Protein AF-A0A3R8GBA8-F1 (afdb_monomer)

Mean predicted aligned error: 17.25 Å

Solvent-accessible surface area (backbone atoms only — not comparable to full-atom values): 9017 Å² total; per-residue (Å²): 136,87,80,78,74,72,58,91,80,39,83,88,59,58,82,78,81,66,75,93,65,90,72,84,62,38,53,65,67,57,53,53,50,52,51,50,56,52,47,52,62,46,47,79,73,70,62,77,61,94,47,51,62,41,44,49,56,28,54,50,38,39,72,75,31,71,94,48,28,81,74,75,30,42,68,38,47,51,53,30,51,50,42,46,65,77,46,69,82,69,66,78,78,83,87,62,69,54,68,61,53,42,54,74,67,60,43,49,58,73,50,100,90,42,73,80,79,78,75,82,72,70,77,71,73,77,74,76,80,75,80,79,76,75,78,85,85,127

Foldseek 3Di:
DDPPPPPCPDPVPPPPPADPDDDAADALVVVVVVVVVVVVVVCVPDFDQPLVVLVVLLVVLCVVCVPCSVPRSVVSVVVSVVSCVVCVVDDRPPPDPVSVVCVVNVRHDADPVHDRDDPPPPPPPPPDPDPPDDDDDD

Radius of gyration: 29.91 Å; Cα contacts (8 Å, |Δi|>4): 60; chains: 1; bounding box: 77×52×90 Å

Sequence (138 aa):
MNGCSKRKSHRLLKPVFELQQSFPKIQHWQGAEILHRLKQKEKDAAVIHPCIDTWGDYAQCLRRYPATSAARCRVESDRHTRCLQQHGRWKPSDSLEALKLLEMFKVFNETARFKYPPPPVHSLVRGCAFPFSDPPKK

Structure (mmCIF, N/CA/C/O backbone):
data_AF-A0A3R8GBA8-F1
#
_entry.id   AF-A0A3R8GBA8-F1
#
loop_
_atom_site.group_PDB
_atom_site.id
_atom_site.type_symbol
_atom_site.label_atom_id
_atom_site.label_alt_id
_atom_site.label_comp_id
_atom_site.label_asym_id
_atom_site.label_entity_id
_atom_site.label_seq_id
_atom_site.pdbx_PDB_ins_code
_atom_site.Cartn_x
_atom_site.Cartn_y
_atom_site.Cartn_z
_atom_site.occupancy
_atom_site.B_iso_or_equiv
_atom_site.auth_seq_id
_atom_site.auth_comp_id
_atom_site.auth_asym_id
_atom_site.auth_atom_id
_atom_site.pdbx_PDB_model_num
ATOM 1 N N . MET A 1 1 ? -20.190 -39.761 3.715 1.00 39.62 1 MET A N 1
ATOM 2 C CA . MET A 1 1 ? -19.353 -38.541 3.658 1.00 39.62 1 MET A CA 1
ATOM 3 C C . MET A 1 1 ? -20.074 -37.433 4.422 1.00 39.62 1 MET A C 1
ATOM 5 O O . MET A 1 1 ? -20.952 -36.794 3.863 1.00 39.62 1 MET A O 1
ATOM 9 N N . ASN A 1 2 ? -19.774 -37.251 5.712 1.00 46.03 2 ASN A N 1
ATOM 10 C CA . ASN A 1 2 ? -20.468 -36.286 6.577 1.00 46.03 2 ASN A CA 1
ATOM 11 C C . ASN A 1 2 ? -19.684 -34.970 6.633 1.00 46.03 2 ASN A C 1
ATOM 13 O O . ASN A 1 2 ? -18.916 -34.720 7.559 1.00 46.03 2 ASN A O 1
ATOM 17 N N . GLY A 1 3 ? -19.861 -34.138 5.607 1.00 49.19 3 GLY A N 1
ATOM 18 C CA . GLY A 1 3 ? -19.334 -32.776 5.570 1.00 49.19 3 GLY A CA 1
ATOM 19 C C . GLY A 1 3 ? -20.174 -31.843 6.439 1.00 49.19 3 GLY A C 1
ATOM 20 O O . GLY A 1 3 ? -21.024 -31.117 5.932 1.00 49.19 3 GLY A O 1
ATOM 21 N N . CYS A 1 4 ? -19.948 -31.854 7.753 1.00 49.88 4 CYS A N 1
ATOM 22 C CA . CYS A 1 4 ? -20.519 -30.869 8.670 1.00 49.88 4 CYS A CA 1
ATOM 23 C C . CYS A 1 4 ? -19.854 -29.499 8.459 1.00 49.88 4 CYS A C 1
ATOM 25 O O . CYS A 1 4 ? -19.010 -29.075 9.249 1.00 49.88 4 CYS A O 1
ATOM 27 N N . SER A 1 5 ? -20.255 -28.781 7.408 1.00 56.00 5 SER A N 1
ATOM 28 C CA . SER A 1 5 ? -20.042 -27.336 7.328 1.00 56.00 5 SER A CA 1
ATOM 29 C C . SER A 1 5 ? -20.875 -26.688 8.435 1.00 56.00 5 SER A C 1
ATOM 31 O O . SER A 1 5 ? -22.095 -26.536 8.321 1.00 56.00 5 SER A O 1
ATOM 33 N N . LYS A 1 6 ? -20.248 -26.394 9.579 1.00 56.69 6 LYS A N 1
ATOM 34 C CA . LYS A 1 6 ? -20.917 -25.665 10.661 1.00 56.69 6 LYS A CA 1
ATOM 35 C C . LYS A 1 6 ? -21.354 -24.309 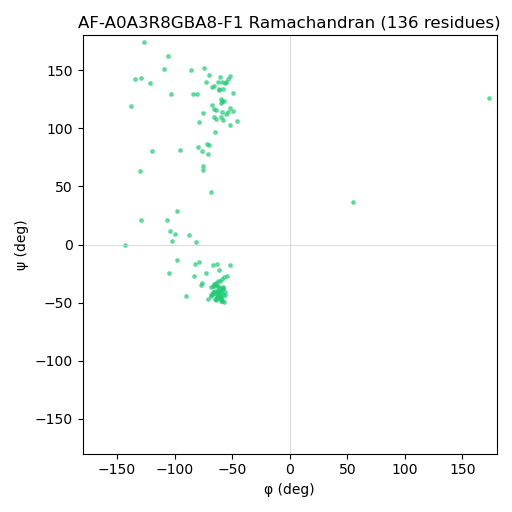10.101 1.00 56.69 6 LYS A C 1
ATOM 37 O O . LYS A 1 6 ? -20.527 -23.542 9.617 1.00 56.69 6 LYS A O 1
ATOM 42 N N . ARG A 1 7 ? -22.662 -24.017 10.156 1.00 57.28 7 ARG A N 1
ATOM 43 C CA . ARG A 1 7 ? -23.226 -22.723 9.731 1.00 57.28 7 ARG A CA 1
ATOM 44 C C . ARG A 1 7 ? -22.467 -21.581 10.420 1.00 57.28 7 ARG A C 1
ATOM 46 O O . ARG A 1 7 ? -22.118 -21.703 11.593 1.00 57.28 7 ARG A O 1
ATOM 53 N N . LYS A 1 8 ? -22.282 -20.455 9.720 1.00 51.19 8 LYS A N 1
ATOM 54 C CA . LYS A 1 8 ? -21.558 -19.249 10.186 1.00 51.19 8 LYS A CA 1
ATOM 55 C C . LYS A 1 8 ? -22.029 -18.716 11.559 1.00 51.19 8 LYS A C 1
ATOM 57 O O . LYS A 1 8 ? -21.313 -17.963 12.199 1.00 51.19 8 LYS A O 1
ATOM 62 N N . SER A 1 9 ? -23.215 -19.122 12.017 1.00 54.56 9 SER A N 1
ATOM 63 C CA . SER A 1 9 ? -23.849 -18.757 13.290 1.00 54.56 9 SER A CA 1
ATOM 64 C C . SER A 1 9 ? -23.717 -19.803 14.415 1.00 54.56 9 SER A C 1
ATOM 66 O O . SER A 1 9 ? -24.395 -19.687 15.436 1.00 54.56 9 SER A O 1
ATOM 68 N N . HIS A 1 10 ? -22.905 -20.855 14.255 1.00 55.66 10 HIS A N 1
ATOM 69 C CA . HIS A 1 10 ? -22.778 -21.909 15.266 1.00 55.66 10 HIS A CA 1
ATOM 70 C C . HIS A 1 10 ? -22.253 -21.341 16.599 1.00 55.66 10 HIS A C 1
ATOM 72 O O . HIS A 1 10 ? -21.269 -20.614 16.624 1.00 55.66 10 HIS A O 1
ATOM 78 N N . ARG A 1 11 ? -22.866 -21.714 17.731 1.00 53.41 11 ARG A N 1
ATOM 79 C CA . ARG A 1 11 ? -22.575 -21.163 19.076 1.00 53.41 11 ARG A CA 1
ATOM 80 C C . ARG A 1 11 ? -21.112 -21.345 19.527 1.00 53.41 11 ARG A C 1
ATOM 82 O O . ARG A 1 11 ? -20.594 -20.508 20.253 1.00 53.41 11 ARG A O 1
ATOM 89 N N . LEU A 1 12 ? -20.457 -22.414 19.055 1.00 50.50 12 LEU A N 1
ATOM 90 C CA . LEU A 1 12 ? -19.014 -22.682 19.237 1.00 50.50 12 LEU A CA 1
ATOM 91 C C . LEU A 1 12 ? -18.099 -21.876 18.295 1.00 50.50 12 LEU A C 1
ATOM 93 O O . LEU A 1 12 ? -16.899 -21.830 18.512 1.00 50.50 12 LEU A O 1
ATOM 97 N N . LEU A 1 13 ? -18.656 -21.284 17.236 1.00 50.00 13 LEU A N 1
ATOM 98 C CA . LEU A 1 13 ? -17.981 -20.362 16.321 1.00 50.00 13 LEU A CA 1
ATOM 99 C C . LEU A 1 13 ? -18.294 -18.907 16.693 1.00 50.00 13 LEU A C 1
ATOM 101 O O . LEU A 1 13 ? -18.296 -18.044 15.821 1.00 50.00 13 LEU A O 1
ATOM 105 N N . LYS A 1 14 ? -18.569 -18.601 17.970 1.00 52.19 14 LYS A N 1
ATOM 106 C CA . LYS A 1 14 ? -18.298 -17.238 18.428 1.00 52.19 14 LYS A CA 1
ATOM 107 C C . LYS A 1 14 ? -16.784 -17.072 18.312 1.00 52.19 14 LYS A C 1
ATOM 109 O O . LYS A 1 14 ? -16.073 -17.785 19.021 1.00 52.19 14 LYS A O 1
ATOM 114 N N . PRO A 1 15 ? -16.268 -16.178 17.459 1.00 49.31 15 PRO A N 1
ATOM 115 C CA . PRO A 1 15 ? -14.889 -15.783 17.590 1.00 49.31 15 PRO A CA 1
ATOM 116 C C . PRO A 1 15 ? -14.853 -14.908 18.840 1.00 49.31 15 PRO A C 1
ATOM 118 O O . PRO A 1 15 ? -15.069 -13.701 18.779 1.00 49.31 15 PRO A O 1
ATOM 121 N N . VAL A 1 16 ? -14.692 -15.537 20.003 1.00 56.03 16 VAL A N 1
ATOM 122 C CA . VAL A 1 16 ? -14.394 -14.835 21.249 1.00 56.03 16 VAL A CA 1
ATOM 123 C C . VAL A 1 16 ? -12.921 -14.455 21.152 1.00 56.03 16 VAL A C 1
ATOM 125 O O . VAL A 1 16 ? -12.055 -15.045 21.787 1.00 56.03 16 VAL A O 1
ATOM 128 N N . PHE A 1 17 ? -12.616 -13.540 20.233 1.00 58.19 17 PHE A N 1
ATOM 129 C CA . PHE A 1 17 ? -11.343 -12.851 20.242 1.00 58.19 17 PHE A CA 1
ATOM 130 C C . PHE A 1 17 ? -11.391 -11.920 21.450 1.00 58.19 17 PHE A C 1
ATOM 132 O O . PHE A 1 17 ? -11.818 -10.773 21.361 1.00 58.19 17 PHE A O 1
ATOM 139 N N . GLU A 1 18 ? -11.027 -12.460 22.604 1.00 62.44 18 GLU A N 1
ATOM 140 C CA . GLU A 1 18 ? -10.813 -11.702 23.826 1.00 62.44 18 GLU A CA 1
ATOM 141 C C . GLU A 1 18 ? -9.309 -11.564 24.033 1.00 62.44 18 GLU A C 1
ATOM 143 O O . GLU A 1 18 ? -8.554 -12.539 23.963 1.00 62.44 18 GLU A O 1
ATOM 148 N N . LEU A 1 19 ? -8.864 -10.330 24.263 1.00 63.00 19 LEU A N 1
ATOM 149 C CA . LEU A 1 19 ? -7.496 -10.086 24.692 1.00 63.00 19 LEU A CA 1
ATOM 150 C C . LEU A 1 19 ? -7.342 -10.659 26.101 1.00 63.00 19 LEU A C 1
ATOM 152 O O . LEU A 1 19 ? -8.028 -10.238 27.026 1.00 63.00 19 LEU A O 1
ATOM 156 N N . GLN A 1 20 ? -6.422 -11.608 26.262 1.00 71.50 20 GLN A N 1
ATOM 157 C CA . GLN A 1 20 ? -6.089 -12.195 27.567 1.00 71.50 20 GLN A CA 1
ATOM 158 C C . GLN A 1 20 ? -5.431 -11.179 28.515 1.00 71.50 20 GLN A C 1
ATOM 160 O O . GLN A 1 20 ? -5.367 -11.396 29.720 1.00 71.50 20 GLN A O 1
ATOM 165 N N . GLN A 1 21 ? -4.918 -10.076 27.968 1.00 73.19 21 GLN A N 1
ATOM 166 C CA . GLN A 1 21 ? -4.206 -9.037 28.698 1.00 73.19 21 GLN A CA 1
ATOM 167 C C . GLN A 1 21 ? -4.910 -7.695 28.523 1.00 73.19 21 GLN A C 1
ATOM 169 O O . GLN A 1 21 ? -5.353 -7.345 27.426 1.00 73.19 21 GLN A O 1
ATOM 174 N N . SER A 1 22 ? -4.994 -6.935 29.612 1.00 74.19 22 SER A N 1
ATOM 175 C CA . SER A 1 22 ? -5.446 -5.552 29.581 1.00 74.19 22 SER A CA 1
ATOM 176 C C . SER A 1 22 ? -4.278 -4.640 29.216 1.00 74.19 22 SER A C 1
ATOM 178 O O . SER A 1 22 ? -3.200 -4.700 29.803 1.00 74.19 22 SER A O 1
ATOM 180 N N . PHE A 1 23 ? -4.504 -3.773 28.235 1.00 76.31 23 PHE A N 1
ATOM 181 C CA . PHE A 1 23 ? -3.550 -2.748 27.830 1.00 76.31 23 PHE A CA 1
ATOM 182 C C . PHE A 1 23 ? -4.072 -1.375 28.257 1.00 76.31 23 PHE A C 1
ATOM 184 O O . PHE A 1 23 ? -5.293 -1.178 28.319 1.00 76.31 23 PHE A O 1
ATOM 191 N N . PRO A 1 24 ? -3.186 -0.405 28.540 1.00 84.62 24 PRO A N 1
ATOM 192 C CA . PRO A 1 24 ? -3.615 0.972 28.707 1.00 84.62 24 PRO A CA 1
ATOM 193 C C . PRO A 1 24 ? -4.312 1.437 27.428 1.00 84.62 24 PRO A C 1
ATOM 195 O O . PRO A 1 24 ? -3.828 1.216 26.316 1.00 84.62 24 PRO A O 1
ATOM 198 N N . LYS A 1 25 ? -5.468 2.081 27.594 1.00 87.25 25 LYS A N 1
ATOM 199 C CA . LYS A 1 25 ? -6.214 2.619 26.462 1.00 87.25 25 LYS A CA 1
ATOM 200 C C . LYS A 1 25 ? -5.427 3.746 25.806 1.00 87.25 25 LYS A C 1
ATOM 202 O O . LYS A 1 25 ? -4.908 4.632 26.488 1.00 87.25 25 LYS A O 1
ATOM 207 N N . ILE A 1 26 ? -5.394 3.741 24.482 1.00 89.31 26 ILE A N 1
ATOM 208 C CA . ILE A 1 26 ? -4.689 4.750 23.685 1.00 89.31 26 ILE A CA 1
ATOM 209 C C . ILE A 1 26 ? -5.674 5.720 23.034 1.00 89.31 26 ILE A C 1
ATOM 211 O O . ILE A 1 26 ? -6.869 5.450 22.913 1.00 89.31 26 ILE A O 1
ATOM 215 N N . GLN A 1 27 ? -5.187 6.877 22.600 1.00 88.69 27 GLN A N 1
ATOM 216 C CA . GLN A 1 27 ? -5.984 7.794 21.790 1.00 88.69 27 GLN A CA 1
ATOM 217 C C . GLN A 1 27 ? -6.130 7.266 20.359 1.00 88.69 27 GLN A C 1
ATOM 219 O O . GLN A 1 27 ? -5.247 6.586 19.834 1.00 88.69 27 GLN A O 1
ATOM 224 N N . HIS A 1 28 ? -7.228 7.627 19.696 1.00 84.38 28 HIS A N 1
ATOM 225 C CA . HIS A 1 28 ? -7.509 7.170 18.331 1.00 84.38 28 HIS A CA 1
ATOM 226 C C . HIS A 1 28 ? -6.398 7.560 17.335 1.00 84.38 28 HIS A C 1
ATOM 228 O O . HIS A 1 28 ? -6.010 6.765 16.481 1.00 84.38 28 HIS A O 1
ATOM 234 N N . TRP A 1 29 ? -5.824 8.761 17.479 1.00 82.25 29 TRP A N 1
ATOM 235 C CA . TRP A 1 29 ? -4.706 9.215 16.645 1.00 82.25 29 TRP A CA 1
ATOM 236 C C . TRP A 1 29 ? -3.427 8.393 16.873 1.00 82.25 29 TRP A C 1
ATOM 238 O O . TRP A 1 29 ? -2.721 8.106 15.913 1.00 82.25 29 TRP A O 1
ATOM 248 N N . GLN A 1 30 ? -3.168 7.950 18.111 1.00 87.75 30 GLN A N 1
ATOM 249 C CA . GLN A 1 30 ? -2.001 7.124 18.442 1.00 87.75 30 GLN A CA 1
ATOM 250 C C . GLN A 1 30 ? -2.106 5.754 17.778 1.00 87.75 30 GLN A C 1
ATOM 252 O O . GLN A 1 30 ? -1.135 5.273 17.201 1.00 87.75 30 GLN A O 1
ATOM 257 N N . GLY A 1 31 ? -3.290 5.133 17.801 1.00 85.88 31 GLY A N 1
ATOM 258 C CA . GLY A 1 31 ? -3.495 3.870 17.089 1.00 85.88 31 GLY A CA 1
ATOM 259 C C . GLY A 1 31 ? -3.381 4.029 15.578 1.00 85.88 31 GLY A C 1
ATOM 260 O O . GLY A 1 31 ? -2.742 3.201 14.935 1.00 85.88 31 GLY A O 1
ATOM 261 N N . ALA A 1 32 ? -3.924 5.111 15.011 1.00 83.25 32 ALA A N 1
ATOM 262 C CA . ALA A 1 32 ? -3.756 5.410 13.591 1.00 83.25 32 ALA A CA 1
ATOM 263 C C . ALA A 1 32 ? -2.273 5.576 13.209 1.00 83.25 32 ALA A C 1
ATOM 265 O O . ALA A 1 32 ? -1.842 5.048 12.185 1.00 83.25 32 ALA A O 1
ATOM 266 N N . GLU A 1 33 ? -1.478 6.241 14.0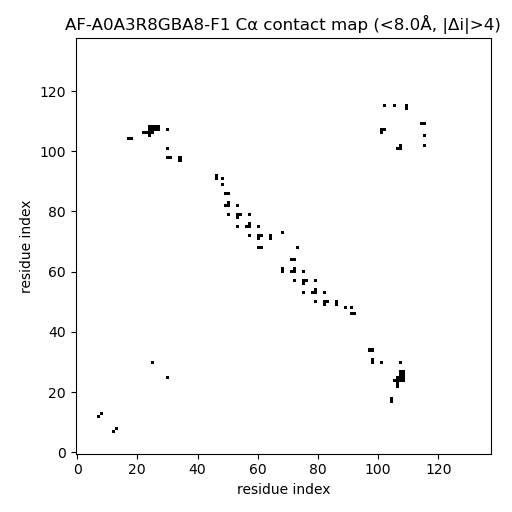49 1.00 83.62 33 GLU A N 1
ATOM 267 C CA . GLU A 1 33 ? -0.042 6.417 13.830 1.00 83.62 33 GLU A CA 1
ATOM 268 C C . GLU A 1 33 ? 0.742 5.099 13.954 1.00 83.62 33 GLU A C 1
ATOM 270 O O . GLU A 1 33 ? 1.576 4.796 13.099 1.00 83.62 33 GLU A O 1
ATOM 275 N N . ILE A 1 34 ? 0.458 4.280 14.973 1.00 84.81 34 ILE A N 1
ATOM 276 C CA . ILE A 1 34 ? 1.077 2.954 15.141 1.00 84.81 34 ILE A CA 1
ATOM 277 C C . ILE A 1 34 ? 0.776 2.076 13.925 1.00 84.81 34 ILE A C 1
ATOM 279 O O . ILE A 1 34 ? 1.689 1.480 13.352 1.00 84.81 34 ILE A O 1
ATOM 283 N N . LEU A 1 35 ? -0.485 2.042 13.488 1.00 83.75 35 LEU A N 1
ATOM 284 C CA . LEU A 1 35 ? -0.893 1.302 12.297 1.00 83.75 35 LEU A CA 1
ATOM 285 C C . LEU A 1 35 ? -0.222 1.839 11.035 1.00 83.75 35 LEU A C 1
ATOM 287 O O . LEU A 1 35 ? 0.191 1.051 10.190 1.00 83.75 35 LEU A O 1
ATOM 291 N N . HIS A 1 36 ? -0.068 3.156 10.906 1.00 79.75 36 HIS A N 1
ATOM 292 C CA . HIS A 1 36 ? 0.656 3.756 9.790 1.00 79.75 36 HIS A CA 1
ATOM 293 C C . HIS A 1 36 ? 2.120 3.294 9.752 1.00 79.75 36 HIS A C 1
ATOM 295 O O . HIS A 1 36 ? 2.611 2.897 8.696 1.00 79.75 36 HIS A O 1
ATOM 301 N N . ARG A 1 37 ? 2.807 3.280 10.901 1.00 79.75 37 ARG A N 1
ATOM 302 C CA . ARG A 1 37 ? 4.202 2.820 11.011 1.00 79.75 37 ARG A CA 1
ATOM 303 C C . ARG A 1 37 ? 4.345 1.317 10.745 1.00 79.75 37 ARG A C 1
ATOM 305 O O . ARG A 1 37 ? 5.284 0.915 10.065 1.00 79.75 37 ARG A O 1
ATOM 312 N N . LEU A 1 38 ? 3.421 0.492 11.245 1.00 76.00 38 LEU A N 1
ATOM 313 C CA . LEU A 1 38 ? 3.389 -0.948 10.954 1.00 76.00 38 LEU A CA 1
ATOM 314 C C . LEU A 1 38 ? 3.160 -1.202 9.461 1.00 76.00 38 LEU A C 1
ATOM 316 O O . LEU A 1 38 ? 3.921 -1.943 8.846 1.00 76.00 38 LEU A O 1
ATOM 320 N N . LYS A 1 39 ? 2.197 -0.497 8.856 1.00 70.81 39 LYS A N 1
ATOM 321 C CA . LYS A 1 39 ? 1.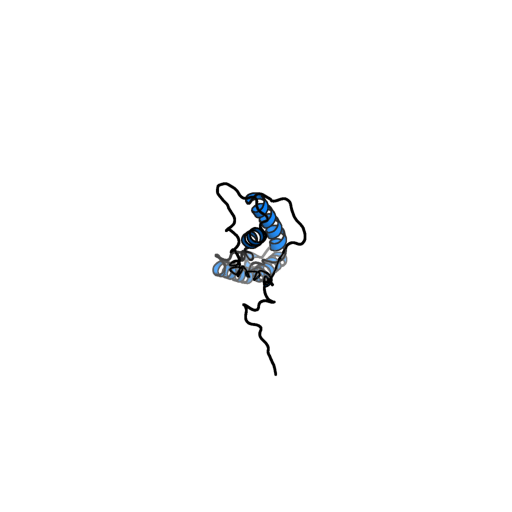952 -0.550 7.411 1.00 70.81 39 LYS A CA 1
ATOM 322 C C . LYS A 1 39 ? 3.162 -0.108 6.598 1.00 70.81 39 LYS A C 1
ATOM 324 O O . LYS A 1 39 ? 3.397 -0.689 5.552 1.00 70.81 39 LYS A O 1
ATOM 329 N N . GLN A 1 40 ? 3.910 0.914 7.016 1.00 64.81 40 GLN A N 1
ATOM 330 C CA . GLN A 1 40 ? 5.138 1.302 6.311 1.00 64.81 40 GLN A CA 1
ATOM 331 C C . GLN A 1 40 ? 6.144 0.146 6.285 1.00 64.81 40 GLN A C 1
ATOM 333 O O . GLN A 1 40 ? 6.612 -0.206 5.210 1.00 64.81 40 GLN A O 1
ATOM 338 N N . LYS A 1 41 ? 6.364 -0.520 7.427 1.00 64.19 41 LYS A N 1
ATOM 339 C CA . LYS A 1 41 ? 7.243 -1.699 7.502 1.00 64.19 41 LYS A CA 1
ATOM 340 C C . LYS A 1 41 ? 6.750 -2.883 6.660 1.00 64.19 41 LYS A C 1
ATOM 342 O O . LYS A 1 41 ? 7.563 -3.605 6.098 1.00 64.19 41 LYS A O 1
ATOM 347 N N . GLU A 1 42 ? 5.437 -3.102 6.570 1.00 61.72 42 GLU A N 1
ATOM 348 C CA . GLU A 1 42 ? 4.851 -4.171 5.740 1.00 61.72 42 GLU A CA 1
ATOM 349 C C . GLU A 1 42 ? 4.836 -3.830 4.243 1.00 61.72 42 GLU A C 1
ATOM 351 O O . GLU A 1 42 ? 5.022 -4.710 3.403 1.00 61.72 42 GLU A O 1
ATOM 356 N N . LYS A 1 43 ? 4.641 -2.555 3.885 1.00 54.72 43 LYS A N 1
ATOM 357 C CA . LYS A 1 43 ? 4.713 -2.071 2.498 1.00 54.72 43 LYS A CA 1
ATOM 358 C C . LYS A 1 43 ? 6.094 -2.301 1.900 1.00 54.72 43 LYS A C 1
ATOM 360 O O . LYS A 1 43 ? 6.163 -2.696 0.739 1.00 54.72 43 LYS A O 1
ATOM 365 N N . ASP A 1 44 ? 7.144 -2.141 2.703 1.00 54.00 44 ASP A N 1
ATOM 366 C CA . ASP A 1 44 ? 8.515 -2.476 2.308 1.00 54.00 44 ASP A CA 1
ATOM 367 C C . ASP A 1 44 ? 8.677 -3.973 1.968 1.00 54.00 44 ASP A C 1
ATOM 369 O O . ASP A 1 44 ? 9.581 -4.337 1.221 1.00 54.00 44 ASP A O 1
ATOM 373 N N . ALA A 1 45 ? 7.787 -4.843 2.466 1.00 53.91 45 ALA A N 1
ATOM 374 C CA . ALA A 1 45 ? 7.871 -6.292 2.300 1.00 53.91 45 ALA A CA 1
ATOM 375 C C . ALA A 1 45 ? 6.887 -6.899 1.276 1.00 53.91 45 ALA A C 1
ATOM 377 O O . ALA A 1 45 ? 7.171 -7.985 0.773 1.00 53.91 45 ALA A O 1
ATOM 378 N N . ALA A 1 46 ? 5.738 -6.273 0.967 1.00 57.44 46 ALA A N 1
ATOM 379 C CA . ALA A 1 46 ? 4.647 -7.004 0.296 1.00 57.44 46 ALA A CA 1
ATOM 380 C C . ALA A 1 46 ? 3.809 -6.265 -0.764 1.00 57.44 46 ALA A C 1
ATOM 382 O O . ALA A 1 46 ? 2.916 -6.894 -1.333 1.00 57.44 46 ALA A O 1
ATOM 383 N N . VAL A 1 47 ? 4.046 -4.985 -1.088 1.00 67.44 47 VAL A N 1
ATOM 384 C CA . VAL A 1 47 ? 3.223 -4.307 -2.115 1.00 67.44 47 VAL A CA 1
ATOM 385 C C . VAL A 1 47 ? 4.052 -3.833 -3.294 1.00 67.44 47 VAL A C 1
ATOM 387 O O . VAL A 1 47 ? 4.421 -2.670 -3.434 1.00 67.44 47 VAL A O 1
ATOM 390 N N . ILE A 1 48 ? 4.327 -4.797 -4.159 1.00 75.62 48 ILE A N 1
ATOM 391 C CA . ILE A 1 48 ? 5.095 -4.620 -5.378 1.00 75.62 48 ILE A CA 1
ATOM 392 C C . ILE A 1 48 ? 4.183 -4.037 -6.467 1.00 75.62 48 ILE A C 1
ATOM 394 O O . ILE A 1 48 ? 3.083 -4.534 -6.712 1.00 75.62 48 ILE A O 1
ATOM 398 N N . HIS A 1 49 ? 4.635 -2.963 -7.121 1.00 85.06 49 HIS A N 1
ATOM 399 C CA . HIS A 1 49 ? 3.916 -2.375 -8.251 1.00 85.06 49 HIS A CA 1
ATOM 400 C C . HIS A 1 49 ? 3.830 -3.393 -9.409 1.00 85.06 49 HIS A C 1
ATOM 402 O O . HIS A 1 49 ? 4.844 -4.021 -9.711 1.00 85.06 49 HIS A O 1
ATOM 408 N N . PRO A 1 50 ? 2.702 -3.511 -10.138 1.00 88.38 50 PRO A N 1
ATOM 409 C CA . PRO A 1 50 ? 2.553 -4.464 -11.251 1.00 88.38 50 PRO A CA 1
ATOM 410 C C . PRO A 1 50 ? 3.634 -4.338 -12.335 1.00 88.38 50 PRO A C 1
ATOM 412 O O . PRO A 1 50 ? 3.964 -5.292 -13.023 1.00 88.38 50 PRO A O 1
ATOM 415 N N . CYS A 1 51 ? 4.202 -3.140 -12.473 1.00 93.62 51 CYS A N 1
ATOM 416 C CA . CYS A 1 51 ? 5.265 -2.837 -13.433 1.00 93.62 51 CYS A CA 1
ATOM 417 C C . CYS A 1 51 ? 6.689 -3.093 -12.926 1.00 93.62 51 CYS A C 1
ATOM 419 O O . CYS A 1 51 ? 7.625 -2.710 -13.631 1.00 93.62 51 CYS A O 1
ATOM 421 N N . ILE A 1 52 ? 6.881 -3.706 -11.749 1.00 92.25 52 ILE A N 1
ATOM 422 C CA . ILE A 1 52 ? 8.226 -3.946 -11.205 1.00 92.25 52 ILE A CA 1
ATOM 423 C C . ILE A 1 52 ? 9.082 -4.791 -12.154 1.00 92.25 52 ILE A C 1
ATOM 425 O O . ILE A 1 52 ? 10.264 -4.507 -12.315 1.00 92.25 52 ILE A O 1
ATOM 429 N N . ASP A 1 53 ? 8.478 -5.773 -12.827 1.00 92.12 53 ASP A N 1
ATOM 430 C CA . ASP A 1 53 ? 9.214 -6.709 -13.676 1.00 92.12 53 ASP A CA 1
ATOM 431 C C . ASP A 1 53 ? 9.708 -5.987 -14.932 1.00 92.12 53 ASP A C 1
ATOM 433 O O . ASP A 1 53 ? 10.894 -5.998 -15.246 1.00 92.12 53 ASP A O 1
ATOM 437 N N . THR A 1 54 ? 8.820 -5.218 -15.577 1.00 95.88 54 THR A N 1
ATOM 438 C CA . THR A 1 54 ? 9.186 -4.374 -16.731 1.00 95.88 54 THR A CA 1
ATOM 439 C C . THR A 1 54 ? 10.215 -3.299 -16.376 1.00 95.88 54 THR A C 1
ATOM 441 O O . THR A 1 54 ? 11.030 -2.919 -17.214 1.00 95.88 54 THR A O 1
ATOM 444 N N . TRP A 1 55 ? 10.191 -2.803 -15.133 1.00 95.75 55 TRP A N 1
ATOM 445 C CA . TRP A 1 55 ? 11.217 -1.897 -14.629 1.00 95.75 55 TRP A CA 1
ATOM 446 C C . TRP A 1 55 ? 12.556 -2.616 -14.464 1.00 95.75 55 TRP A C 1
ATOM 448 O O . TRP A 1 55 ? 13.584 -2.070 -14.854 1.00 95.75 55 TRP A O 1
ATOM 458 N N . GLY A 1 56 ? 12.551 -3.836 -13.923 1.00 95.38 56 GLY A N 1
ATOM 459 C CA . GLY A 1 56 ? 13.739 -4.675 -13.784 1.00 95.38 56 GLY A CA 1
ATOM 460 C C . GLY A 1 56 ? 14.429 -4.928 -15.124 1.00 95.38 56 GLY A C 1
ATOM 461 O O . GLY A 1 56 ? 15.630 -4.665 -15.243 1.00 95.38 56 GLY A O 1
ATOM 462 N N . ASP A 1 57 ? 13.659 -5.337 -16.135 1.00 95.56 57 ASP A N 1
ATOM 463 C CA . ASP A 1 57 ? 14.133 -5.575 -17.505 1.00 95.56 57 ASP A CA 1
ATOM 464 C C . ASP A 1 57 ? 14.741 -4.298 -18.115 1.00 95.56 57 ASP A C 1
ATOM 466 O O . ASP A 1 57 ? 15.875 -4.294 -18.614 1.00 95.56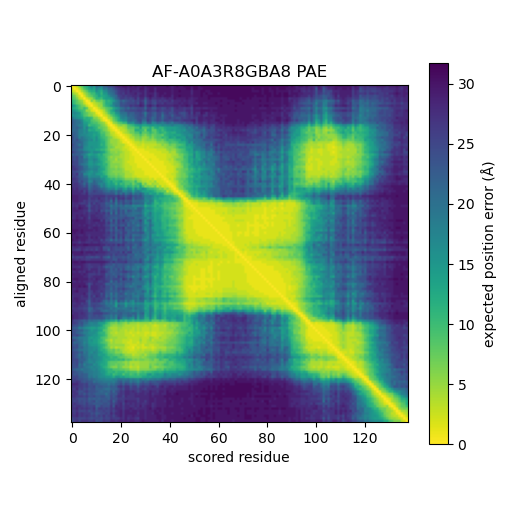 57 ASP A O 1
ATOM 470 N N . TYR A 1 58 ? 14.031 -3.170 -18.003 1.00 97.31 58 TYR A N 1
ATOM 471 C CA . TYR A 1 58 ? 14.519 -1.888 -18.505 1.00 97.31 58 TYR A CA 1
ATOM 472 C C . TYR A 1 58 ? 15.786 -1.427 -17.772 1.00 97.31 58 TYR A C 1
ATOM 474 O O . TYR A 1 58 ? 16.785 -1.081 -18.408 1.00 97.31 58 TYR A O 1
ATOM 482 N N . ALA A 1 59 ? 15.806 -1.497 -16.441 1.00 96.56 59 ALA A N 1
ATOM 483 C CA . ALA A 1 59 ? 16.954 -1.129 -15.618 1.00 96.56 59 ALA A CA 1
ATOM 484 C C . ALA A 1 59 ? 18.170 -2.033 -15.871 1.00 96.56 59 ALA A C 1
ATOM 486 O O . ALA A 1 59 ? 19.317 -1.581 -15.786 1.00 96.56 59 ALA A O 1
ATOM 487 N N . GLN A 1 60 ? 17.961 -3.312 -16.181 1.00 96.88 60 GLN A N 1
ATOM 488 C CA . GLN A 1 60 ? 19.037 -4.204 -16.600 1.00 96.88 60 GLN A CA 1
ATOM 489 C C . GLN A 1 60 ? 19.590 -3.795 -17.970 1.00 96.88 60 GLN A C 1
ATOM 491 O O . GLN A 1 60 ? 20.811 -3.740 -18.137 1.00 96.88 60 GLN A O 1
ATOM 496 N N . CYS A 1 61 ? 18.724 -3.438 -18.921 1.00 96.88 61 CYS A N 1
ATOM 497 C CA . CYS A 1 61 ? 19.159 -2.929 -20.218 1.00 96.88 61 CYS A CA 1
ATOM 498 C C . CYS A 1 61 ? 19.980 -1.636 -20.078 1.00 96.88 61 CYS A C 1
ATOM 500 O O . CYS A 1 61 ? 21.065 -1.535 -20.657 1.00 96.88 61 CYS A O 1
ATOM 502 N N . LEU A 1 62 ? 19.519 -0.685 -19.257 1.00 96.44 62 LEU A N 1
ATOM 503 C CA . LEU A 1 62 ? 20.231 0.569 -18.983 1.00 96.44 62 LEU A CA 1
ATOM 504 C C . LEU A 1 62 ? 21.632 0.319 -18.413 1.00 96.44 62 LEU A C 1
ATOM 506 O O . LEU A 1 62 ? 22.598 0.939 -18.856 1.00 96.44 62 LEU A O 1
ATOM 510 N N . ARG A 1 63 ? 21.756 -0.630 -17.477 1.00 96.31 63 ARG A N 1
ATOM 511 C CA . ARG A 1 63 ? 23.052 -1.033 -16.908 1.00 96.31 63 ARG A CA 1
ATOM 512 C C . ARG A 1 63 ? 23.966 -1.697 -17.937 1.00 96.31 63 ARG A C 1
ATOM 514 O O . ARG A 1 63 ? 25.177 -1.513 -17.877 1.00 96.31 63 ARG A O 1
ATOM 521 N N . ARG A 1 64 ? 23.404 -2.452 -18.884 1.00 96.25 64 ARG A N 1
ATOM 522 C CA . ARG A 1 64 ? 24.165 -3.139 -19.938 1.00 96.25 64 ARG A CA 1
ATOM 523 C C . ARG A 1 64 ? 24.642 -2.193 -21.043 1.00 96.25 64 ARG A C 1
ATOM 525 O O . ARG A 1 64 ? 25.711 -2.419 -21.606 1.00 96.25 64 ARG A O 1
ATOM 532 N N . TYR A 1 65 ? 23.872 -1.151 -21.360 1.00 95.44 65 TYR A N 1
ATOM 533 C CA . TYR A 1 65 ? 24.163 -0.213 -22.450 1.00 95.44 65 TYR A CA 1
ATOM 534 C C . TYR A 1 65 ? 24.090 1.256 -21.999 1.00 95.44 65 TYR A C 1
ATOM 536 O O . TYR A 1 65 ? 23.286 2.016 -22.536 1.00 95.44 65 TYR A O 1
ATOM 544 N N . PRO A 1 66 ? 24.945 1.709 -21.067 1.00 91.62 66 PRO A N 1
ATOM 545 C CA . PRO A 1 66 ? 24.831 3.048 -20.485 1.00 91.62 66 PRO A CA 1
ATOM 546 C C . PRO A 1 66 ? 25.008 4.174 -21.517 1.00 91.62 66 PRO A C 1
ATOM 548 O O . PRO A 1 66 ? 24.256 5.142 -21.505 1.00 91.62 66 PRO A O 1
ATOM 551 N N . ALA A 1 67 ? 25.946 4.027 -22.459 1.00 93.75 67 ALA A N 1
ATOM 552 C CA . ALA A 1 67 ? 26.242 5.047 -23.471 1.00 93.75 67 ALA A CA 1
ATOM 553 C C . ALA A 1 67 ? 25.299 5.027 -24.692 1.00 93.75 67 ALA A C 1
ATOM 555 O O . ALA A 1 67 ? 25.259 5.984 -25.456 1.00 93.75 67 ALA A O 1
ATOM 556 N N . THR A 1 68 ? 24.558 3.933 -24.912 1.00 95.12 68 THR A N 1
ATOM 557 C CA . THR A 1 68 ? 23.702 3.741 -26.107 1.00 95.12 68 THR A CA 1
ATOM 558 C C . THR A 1 68 ? 22.272 3.328 -25.752 1.00 95.12 68 THR A C 1
ATOM 560 O O . THR A 1 68 ? 21.536 2.788 -26.583 1.00 95.12 68 THR A O 1
ATOM 563 N N . SER A 1 69 ? 21.864 3.607 -24.515 1.00 91.94 69 SER A N 1
ATOM 564 C CA . SER A 1 69 ? 20.578 3.227 -23.926 1.00 91.94 69 SER A CA 1
ATOM 565 C C . SER A 1 69 ? 19.384 3.719 -24.742 1.00 91.94 69 SER A C 1
ATOM 567 O O . SER A 1 69 ? 18.453 2.952 -24.973 1.00 91.94 69 SER A O 1
ATOM 569 N N . ALA A 1 70 ? 19.445 4.948 -25.262 1.00 90.19 70 ALA A N 1
ATOM 570 C CA . ALA A 1 70 ? 18.378 5.547 -26.065 1.00 90.19 70 ALA A CA 1
ATOM 571 C C . ALA A 1 70 ? 18.019 4.721 -27.315 1.00 90.19 70 ALA A C 1
ATOM 573 O O . ALA A 1 70 ? 16.851 4.624 -27.683 1.00 90.19 70 ALA A O 1
ATOM 574 N N . ALA A 1 71 ? 19.012 4.094 -27.954 1.00 92.88 71 ALA A N 1
ATOM 575 C CA . ALA A 1 71 ? 18.790 3.252 -29.125 1.00 92.88 71 ALA A CA 1
ATOM 576 C C . ALA A 1 71 ? 18.529 1.789 -28.737 1.00 92.88 71 ALA A C 1
ATOM 578 O O . ALA A 1 71 ? 17.617 1.159 -29.269 1.00 92.88 71 ALA A O 1
ATOM 579 N N . ARG A 1 72 ? 19.323 1.241 -27.806 1.00 92.75 72 ARG A N 1
ATOM 580 C CA . ARG A 1 72 ? 19.319 -0.199 -27.494 1.00 92.75 72 ARG A CA 1
ATOM 581 C C . ARG A 1 72 ? 18.232 -0.631 -26.515 1.00 92.75 72 ARG A C 1
ATOM 583 O O . ARG A 1 72 ? 17.793 -1.771 -26.590 1.00 92.75 72 ARG A O 1
ATOM 590 N N . CYS A 1 73 ? 17.778 0.258 -25.635 1.00 96.38 73 CYS A N 1
ATOM 591 C CA . CYS A 1 73 ? 16.780 -0.050 -24.606 1.00 96.38 73 CYS A CA 1
ATOM 592 C C . CYS A 1 73 ? 15.385 0.485 -24.929 1.00 96.38 73 CYS A C 1
ATOM 594 O O . CYS A 1 73 ? 14.508 0.463 -24.068 1.00 96.38 73 CYS A O 1
ATOM 596 N N . ARG A 1 74 ? 15.158 0.941 -26.168 1.00 96.75 74 ARG A N 1
ATOM 597 C CA . ARG A 1 74 ? 13.881 1.517 -26.606 1.00 96.75 74 ARG A CA 1
ATOM 598 C C . ARG A 1 74 ? 12.701 0.569 -26.387 1.00 96.75 74 ARG A C 1
ATOM 600 O O . ARG A 1 74 ? 11.670 0.994 -25.889 1.00 96.75 74 ARG A O 1
ATOM 607 N N . VAL A 1 75 ? 12.868 -0.713 -26.709 1.00 96.62 75 VAL A N 1
ATOM 608 C CA . VAL A 1 75 ? 11.798 -1.714 -26.566 1.00 96.62 75 VAL A CA 1
ATOM 609 C C . VAL A 1 75 ? 11.395 -1.894 -25.100 1.00 96.62 75 VAL A C 1
ATOM 611 O O . VAL A 1 75 ? 10.208 -1.834 -24.785 1.00 96.62 75 VAL A O 1
ATOM 614 N N . GLU A 1 76 ? 12.367 -2.046 -24.197 1.00 96.81 76 GLU A N 1
AT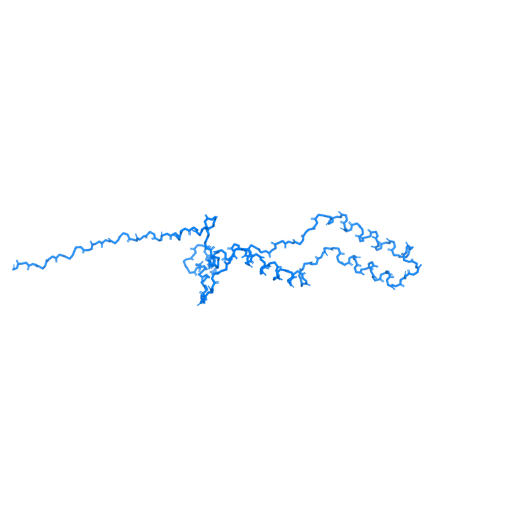OM 615 C CA . GLU A 1 76 ? 12.089 -2.197 -22.762 1.00 96.81 76 GLU A CA 1
ATOM 616 C C . GLU A 1 76 ? 11.532 -0.910 -22.147 1.00 96.81 76 GLU A C 1
ATOM 618 O O . GLU A 1 76 ? 10.611 -0.956 -21.331 1.00 96.81 76 GLU A O 1
ATOM 623 N N . SER A 1 77 ? 12.016 0.249 -22.604 1.00 96.25 77 SER A N 1
ATOM 624 C CA . SER A 1 77 ? 11.462 1.555 -22.241 1.00 96.25 77 SER A CA 1
ATOM 625 C C . SER A 1 77 ? 9.989 1.669 -22.640 1.00 96.25 77 SER A C 1
ATOM 627 O O . SER A 1 77 ? 9.151 2.058 -21.823 1.00 96.25 77 SER A O 1
ATOM 629 N N . ASP A 1 78 ? 9.643 1.306 -23.877 1.00 96.94 78 ASP A N 1
ATOM 630 C CA . ASP A 1 78 ? 8.267 1.369 -24.377 1.00 96.94 78 ASP A CA 1
ATOM 631 C C . ASP A 1 78 ? 7.364 0.387 -23.620 1.00 96.94 78 ASP A C 1
ATOM 633 O O . ASP A 1 78 ? 6.231 0.720 -23.263 1.00 96.94 78 ASP A O 1
ATOM 637 N N . ARG A 1 79 ? 7.869 -0.814 -23.320 1.00 96.38 79 ARG A N 1
ATOM 638 C CA . ARG A 1 79 ? 7.155 -1.837 -22.545 1.00 96.38 79 ARG A CA 1
ATOM 639 C C . ARG A 1 79 ? 6.863 -1.368 -21.120 1.00 96.38 79 ARG A C 1
ATOM 641 O O . ARG A 1 79 ? 5.721 -1.481 -20.670 1.00 96.38 79 ARG A O 1
ATOM 648 N N . HIS A 1 80 ? 7.852 -0.788 -20.443 1.00 97.19 80 HIS A N 1
ATOM 649 C CA . HIS A 1 80 ? 7.669 -0.205 -19.117 1.00 97.19 80 HIS A CA 1
ATOM 650 C C . HIS A 1 80 ? 6.685 0.974 -19.144 1.00 97.19 80 HIS A C 1
ATOM 652 O O . HIS A 1 80 ? 5.743 1.020 -18.352 1.00 97.19 80 HIS A O 1
ATOM 658 N N . THR A 1 81 ? 6.831 1.878 -20.116 1.00 96.50 81 THR A N 1
ATOM 659 C CA . THR A 1 81 ? 5.939 3.036 -20.283 1.00 96.50 81 THR A CA 1
ATOM 660 C C . THR A 1 81 ? 4.486 2.612 -20.507 1.00 96.50 81 THR A C 1
ATOM 662 O O . THR A 1 81 ? 3.578 3.166 -19.887 1.00 96.50 81 THR A O 1
ATOM 665 N N . ARG A 1 82 ? 4.244 1.586 -21.333 1.00 97.06 82 ARG A N 1
ATOM 666 C CA . ARG A 1 82 ? 2.899 1.020 -21.532 1.00 97.06 82 ARG A CA 1
ATOM 667 C C . ARG A 1 82 ? 2.326 0.442 -20.242 1.00 97.06 82 ARG A C 1
ATOM 669 O O . ARG A 1 82 ? 1.157 0.678 -19.951 1.00 97.06 82 ARG A O 1
ATOM 676 N N . CYS A 1 83 ? 3.137 -0.268 -19.458 1.00 96.25 83 CYS A N 1
ATOM 677 C CA . CYS A 1 83 ? 2.696 -0.792 -18.167 1.00 96.25 83 CYS A CA 1
ATOM 678 C C . CYS A 1 83 ? 2.282 0.344 -17.216 1.00 96.25 83 CYS A C 1
ATOM 680 O O . CYS A 1 83 ? 1.210 0.288 -16.612 1.00 96.25 83 CYS A O 1
ATOM 682 N N . LEU A 1 84 ? 3.078 1.417 -17.135 1.00 95.12 84 LEU A N 1
ATOM 683 C CA . LEU A 1 84 ? 2.743 2.587 -16.319 1.00 95.12 84 LEU A CA 1
ATOM 684 C C . LEU A 1 84 ? 1.445 3.264 -16.775 1.00 95.12 84 LEU A C 1
ATOM 686 O O . LEU A 1 84 ? 0.635 3.648 -15.937 1.00 95.12 84 LEU A O 1
ATOM 690 N N . GLN A 1 85 ? 1.210 3.375 -18.084 1.00 95.94 85 GLN A N 1
ATOM 691 C CA . GLN A 1 85 ? -0.040 3.926 -18.617 1.00 95.94 85 GLN A CA 1
ATOM 692 C C . GLN A 1 85 ? -1.253 3.064 -18.238 1.00 95.94 85 GLN A C 1
ATOM 694 O O . GLN A 1 85 ? -2.284 3.599 -17.829 1.00 95.94 85 GLN A O 1
ATOM 699 N N . GLN A 1 86 ? -1.124 1.737 -18.318 1.00 95.88 86 GLN A N 1
ATOM 700 C CA . GLN A 1 86 ? -2.187 0.798 -17.939 1.00 95.88 86 GLN A CA 1
ATOM 701 C C . GLN A 1 86 ? -2.489 0.833 -16.435 1.00 95.88 86 GLN A C 1
ATOM 703 O O . GLN A 1 86 ? -3.648 0.730 -16.032 1.00 95.88 86 GLN A O 1
ATOM 708 N N . HIS A 1 87 ? -1.465 1.034 -15.604 1.00 92.88 87 HIS A N 1
ATOM 709 C CA . HIS A 1 87 ? -1.572 1.031 -14.145 1.00 92.88 87 HIS A CA 1
ATOM 710 C C . HIS A 1 87 ? -1.463 2.425 -13.507 1.00 92.88 87 HIS A C 1
ATOM 712 O O . HIS A 1 87 ? -1.230 2.529 -12.308 1.00 92.88 87 HIS A O 1
ATOM 718 N N . GLY A 1 88 ? -1.707 3.512 -14.245 1.00 87.06 88 GLY A N 1
ATOM 719 C CA . GLY A 1 88 ? -1.511 4.882 -13.737 1.00 87.06 88 GLY A CA 1
ATOM 720 C C . GLY A 1 88 ? -2.402 5.274 -12.547 1.00 87.06 88 GLY A C 1
ATOM 721 O O . GLY A 1 88 ? -2.116 6.236 -11.840 1.00 87.06 88 GLY A O 1
ATOM 722 N N . ARG A 1 89 ? -3.484 4.525 -12.301 1.00 86.69 89 ARG A N 1
ATOM 723 C CA . ARG A 1 89 ? -4.366 4.682 -11.128 1.00 86.69 89 ARG A CA 1
ATOM 724 C C . ARG A 1 89 ? -4.129 3.633 -10.043 1.00 86.69 89 ARG A C 1
ATOM 726 O O . ARG A 1 89 ? -4.884 3.596 -9.071 1.00 86.69 89 ARG A O 1
ATOM 733 N N . TRP A 1 90 ? -3.142 2.759 -10.221 1.00 85.62 90 TRP A N 1
ATOM 734 C CA . TRP A 1 90 ? -2.840 1.727 -9.246 1.00 85.62 90 TRP A CA 1
ATOM 735 C C . TRP A 1 90 ? -2.443 2.374 -7.923 1.00 85.62 90 TRP A C 1
ATOM 737 O O . TRP A 1 90 ? -1.653 3.317 -7.864 1.00 85.62 90 TRP A O 1
ATOM 747 N N . LYS A 1 91 ? -3.030 1.862 -6.849 1.00 73.50 91 LYS A N 1
ATOM 748 C CA . LYS A 1 91 ? -2.667 2.196 -5.482 1.00 73.50 91 LYS A CA 1
ATOM 749 C C . LYS A 1 91 ? -2.453 0.879 -4.743 1.00 73.50 91 LYS A C 1
ATOM 751 O O . LYS A 1 91 ? -3.209 -0.062 -5.001 1.00 73.50 91 LYS A O 1
ATOM 756 N N . PRO A 1 92 ? -1.472 0.809 -3.830 1.00 71.50 92 PRO A N 1
ATOM 757 C CA . PRO A 1 92 ? -1.346 -0.323 -2.927 1.00 71.50 92 PRO A CA 1
ATOM 758 C C . PRO A 1 92 ? -2.711 -0.594 -2.287 1.00 71.50 92 PRO A C 1
ATOM 760 O O . PRO A 1 92 ? -3.348 0.352 -1.812 1.00 71.50 92 PRO A O 1
ATOM 763 N N . SER A 1 93 ? -3.183 -1.845 -2.293 1.00 63.22 93 SER A N 1
ATOM 764 C CA . SER A 1 93 ? -4.429 -2.161 -1.597 1.00 63.22 93 SER A CA 1
ATOM 765 C C . SER A 1 93 ? -4.244 -1.820 -0.126 1.00 63.22 93 SER A C 1
ATOM 767 O O . SER A 1 93 ? -3.308 -2.310 0.507 1.00 63.22 93 SER A O 1
ATOM 769 N N . ASP A 1 94 ? -5.130 -0.995 0.421 1.00 56.62 94 ASP A N 1
ATOM 770 C CA . ASP A 1 94 ? -5.153 -0.679 1.845 1.00 56.62 94 ASP A CA 1
ATOM 771 C C . ASP A 1 94 ? -5.744 -1.882 2.600 1.00 56.62 94 ASP A C 1
ATOM 773 O O . ASP A 1 94 ? -6.840 -1.842 3.157 1.00 56.62 94 ASP A O 1
ATOM 777 N N . SER A 1 95 ? -5.051 -3.020 2.558 1.00 52.28 95 SER A N 1
ATOM 778 C CA . SER A 1 95 ? -5.484 -4.239 3.224 1.00 52.28 95 SER A CA 1
ATOM 779 C C . SER A 1 95 ? -5.128 -4.131 4.696 1.00 52.28 95 SER A C 1
ATOM 781 O O . SER A 1 95 ? -4.059 -4.547 5.127 1.00 52.28 95 SER A O 1
ATOM 783 N N . LEU A 1 96 ? -6.011 -3.475 5.440 1.00 53.88 96 LEU A N 1
ATOM 784 C CA . LEU A 1 96 ? -6.570 -3.967 6.695 1.00 53.88 96 LEU A CA 1
ATOM 785 C C . LEU A 1 96 ? -7.403 -2.837 7.293 1.00 53.88 96 LEU A C 1
ATOM 787 O O . LEU A 1 96 ? -6.903 -1.739 7.556 1.00 53.88 96 LEU A O 1
ATOM 791 N N . GLU A 1 97 ? -8.658 -3.149 7.601 1.00 68.19 97 GLU A N 1
ATOM 792 C CA . GLU A 1 97 ? -9.496 -2.383 8.525 1.00 68.19 97 GLU A CA 1
ATOM 793 C C . GLU A 1 97 ? -8.963 -2.528 9.968 1.00 68.19 97 GLU A C 1
ATOM 795 O O . GLU A 1 97 ? -9.712 -2.791 10.905 1.00 68.19 97 GLU A O 1
ATOM 800 N N . ALA A 1 98 ? -7.646 -2.406 10.166 1.00 74.31 98 ALA A N 1
ATOM 801 C CA . ALA A 1 98 ? -6.984 -2.632 11.444 1.00 74.31 98 ALA A CA 1
ATOM 802 C C . ALA A 1 98 ? -7.509 -1.677 12.522 1.00 74.31 98 ALA A C 1
ATOM 804 O O . ALA A 1 98 ? -7.624 -2.067 13.676 1.00 74.31 98 ALA A O 1
ATOM 805 N N . LEU A 1 99 ? -7.923 -0.465 12.134 1.00 77.69 99 LEU A N 1
ATOM 806 C CA . LEU A 1 99 ? -8.635 0.449 13.027 1.00 77.69 99 LEU A CA 1
ATOM 807 C C . LEU A 1 99 ? -9.935 -0.166 13.558 1.00 77.69 99 LEU A C 1
ATOM 809 O O . LEU A 1 99 ? -10.131 -0.191 14.767 1.00 77.69 99 LEU A O 1
ATOM 813 N N . LYS A 1 100 ? -10.772 -0.752 12.691 1.00 76.56 100 LYS A N 1
ATOM 814 C CA . LYS A 1 100 ? -12.023 -1.405 13.111 1.00 76.56 100 LYS A CA 1
ATOM 815 C C . LYS A 1 100 ? -11.768 -2.625 13.997 1.00 76.56 100 LYS A C 1
ATOM 817 O O . LYS A 1 100 ? -12.535 -2.893 14.917 1.00 76.56 100 LYS A O 1
ATOM 822 N N . LEU A 1 101 ? -10.677 -3.354 13.754 1.00 77.69 101 LEU A N 1
ATOM 823 C CA . LEU A 1 101 ? -10.253 -4.435 14.646 1.00 77.69 101 LEU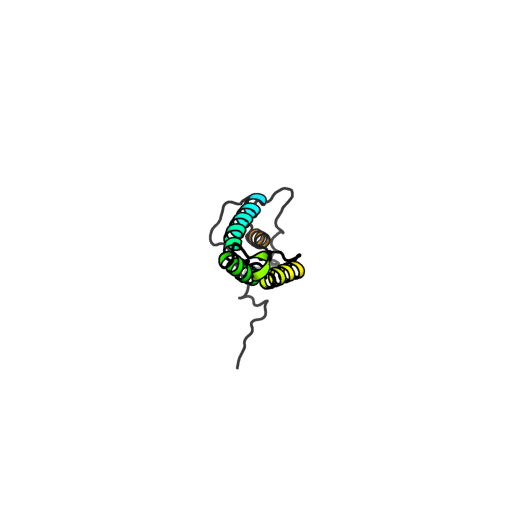 A CA 1
ATOM 824 C C . LEU A 1 101 ? -9.861 -3.894 16.028 1.00 77.69 101 LEU A C 1
ATOM 826 O O . LEU A 1 101 ? -10.331 -4.416 17.034 1.00 77.69 101 LEU A O 1
ATOM 830 N N . LEU A 1 102 ? -9.065 -2.823 16.100 1.00 82.38 102 LEU A N 1
ATOM 831 C CA . LEU A 1 102 ? -8.707 -2.184 17.373 1.00 82.38 102 LEU A CA 1
ATOM 832 C C . LEU A 1 102 ? -9.936 -1.627 18.117 1.00 82.38 102 LEU A C 1
ATOM 834 O O . LEU A 1 102 ? -9.999 -1.713 19.346 1.00 82.38 102 LEU A O 1
ATOM 838 N N . GLU A 1 103 ? -10.929 -1.112 17.388 1.00 81.81 103 GLU A N 1
ATOM 839 C CA . GLU A 1 103 ? -12.218 -0.696 17.953 1.00 81.81 103 GLU A CA 1
ATOM 840 C C . GLU A 1 103 ? -12.985 -1.883 18.553 1.00 81.81 103 GLU A C 1
ATOM 842 O O . GLU A 1 103 ? -13.493 -1.786 19.671 1.00 81.81 103 GLU A O 1
ATOM 847 N N . MET A 1 104 ? -13.026 -3.026 17.861 1.00 78.69 104 MET A N 1
ATOM 848 C CA . MET A 1 104 ? -13.673 -4.245 18.360 1.00 78.69 104 MET A CA 1
ATOM 849 C C . MET A 1 104 ? -13.075 -4.707 19.699 1.00 78.69 104 MET A C 1
ATOM 851 O O . MET A 1 104 ? -13.808 -5.133 20.591 1.00 78.69 104 MET A O 1
ATOM 855 N N . PHE A 1 105 ? -11.760 -4.561 19.868 1.00 79.06 105 PHE A N 1
ATOM 856 C CA . PHE A 1 105 ? -11.046 -4.888 21.106 1.00 79.06 105 PHE A CA 1
ATOM 857 C C . PHE A 1 105 ? -11.114 -3.79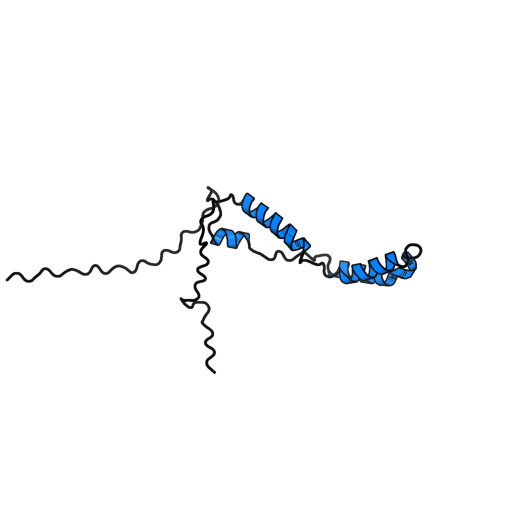9 22.187 1.00 79.06 105 PHE A C 1
ATOM 859 O O . PHE A 1 105 ? -10.516 -3.954 23.252 1.00 79.06 105 PHE A O 1
ATOM 866 N N . LYS A 1 106 ? -11.838 -2.700 21.944 1.00 83.81 106 LYS A N 1
ATOM 867 C CA . LYS A 1 106 ? -11.985 -1.567 22.872 1.00 83.81 106 LYS A CA 1
ATOM 868 C C . LYS A 1 106 ? -10.653 -0.957 23.331 1.00 83.81 106 LYS A C 1
ATOM 870 O O . LYS A 1 106 ? -10.523 -0.515 24.475 1.00 83.81 106 LYS A O 1
ATOM 875 N N . VAL A 1 107 ? -9.673 -0.904 22.428 1.00 85.12 107 VAL A N 1
ATOM 876 C CA . VAL A 1 107 ? -8.308 -0.423 22.712 1.00 85.12 107 VAL A CA 1
ATOM 877 C C . VAL A 1 107 ? -8.257 1.104 22.886 1.00 85.12 107 VAL A C 1
ATOM 879 O O . VAL A 1 107 ? -7.380 1.625 23.574 1.00 85.12 107 VAL A O 1
ATOM 882 N N . PHE A 1 108 ? -9.208 1.841 22.303 1.00 87.19 108 PHE A N 1
ATOM 883 C CA . PHE A 1 108 ? -9.240 3.305 22.373 1.00 87.19 108 PHE A CA 1
ATOM 884 C C . PHE A 1 108 ? -9.936 3.868 23.614 1.00 87.19 108 PHE A C 1
ATOM 886 O O . PHE A 1 108 ? -10.900 3.289 24.123 1.00 87.19 108 PHE A O 1
ATOM 893 N N . ASN A 1 109 ? -9.493 5.051 24.043 1.00 87.81 109 ASN A N 1
ATOM 894 C CA . ASN A 1 109 ? -10.226 5.898 24.979 1.00 87.81 109 ASN A CA 1
ATOM 895 C C . ASN A 1 109 ? -11.514 6.434 24.347 1.00 87.81 109 ASN A C 1
ATOM 897 O O . ASN A 1 109 ? -11.514 6.924 23.218 1.00 87.81 109 ASN A O 1
ATOM 901 N N . GLU A 1 110 ? -12.604 6.383 25.109 1.00 84.88 110 GLU A N 1
ATOM 902 C CA . GLU A 1 110 ? -13.831 7.080 24.738 1.00 84.88 110 GLU A CA 1
ATOM 903 C C . GLU A 1 110 ? -13.638 8.583 24.942 1.00 84.88 110 GLU A C 1
ATOM 905 O O . GLU A 1 110 ? -13.030 9.031 25.915 1.00 84.88 110 GLU A O 1
ATOM 910 N N . THR A 1 111 ? -14.153 9.372 24.011 1.00 81.06 111 THR A N 1
ATOM 911 C CA . THR A 1 111 ? -14.126 10.835 24.062 1.00 81.06 111 THR A CA 1
ATOM 912 C C . THR A 1 111 ? -15.544 11.368 23.890 1.00 81.06 111 THR A C 1
ATOM 914 O O . THR A 1 111 ? -16.475 10.626 23.582 1.00 81.06 111 THR A O 1
ATOM 917 N N . ALA A 1 112 ? -15.741 12.680 24.026 1.00 78.19 112 ALA A N 1
ATOM 918 C CA . ALA A 1 112 ? -17.043 13.289 23.744 1.00 78.19 112 ALA A CA 1
ATOM 919 C C . ALA A 1 112 ? -17.543 13.007 22.309 1.00 78.19 112 ALA A C 1
ATOM 921 O O . ALA A 1 112 ? -18.748 12.970 22.081 1.00 78.19 112 ALA A O 1
ATOM 922 N N . ARG A 1 113 ? -16.622 12.792 21.355 1.00 79.00 113 ARG A N 1
ATOM 923 C CA . ARG A 1 113 ? -16.916 12.557 19.931 1.00 79.00 113 ARG A CA 1
ATOM 924 C C . ARG A 1 113 ? -16.914 11.078 19.529 1.00 79.00 113 ARG A C 1
ATOM 926 O O . ARG A 1 113 ? -17.375 10.762 18.440 1.00 79.00 113 ARG A O 1
ATOM 933 N N . PHE A 1 114 ? -16.396 10.187 20.374 1.00 80.44 114 PHE A N 1
ATOM 934 C CA . PHE A 1 114 ? -16.269 8.758 20.084 1.00 80.44 114 PHE A CA 1
ATOM 935 C C . PHE A 1 114 ? -16.653 7.931 21.310 1.00 80.44 114 PHE A C 1
ATOM 937 O O . PHE A 1 114 ? -16.007 8.034 22.352 1.00 80.44 114 PHE A O 1
ATOM 944 N N . LYS A 1 115 ? -17.681 7.093 21.177 1.00 83.62 115 LYS A N 1
ATOM 945 C CA . LYS A 1 115 ? -18.138 6.165 22.217 1.00 83.62 115 LYS A CA 1
ATOM 946 C C . LYS A 1 115 ? -18.390 4.804 21.595 1.00 83.62 115 LYS A C 1
ATOM 948 O O . LYS A 1 115 ? -18.903 4.737 20.475 1.00 83.62 115 LYS A O 1
ATOM 953 N N . TYR A 1 116 ? -18.060 3.734 22.311 1.00 82.19 116 TYR A N 1
ATOM 954 C CA . TYR A 1 116 ? -18.386 2.401 21.823 1.00 82.19 116 TYR A CA 1
ATOM 955 C C . TYR A 1 116 ? -19.898 2.172 21.887 1.00 82.19 116 TYR A C 1
ATOM 957 O O . TYR A 1 116 ? -20.558 2.660 22.812 1.00 82.19 116 TYR A O 1
ATOM 965 N N . PRO A 1 117 ? -20.471 1.412 20.937 1.00 79.25 117 PRO A N 1
ATOM 966 C CA . PRO A 1 117 ? -21.851 0.986 21.065 1.00 79.25 117 PRO A CA 1
ATOM 967 C C . PRO A 1 117 ? -22.006 0.174 22.360 1.00 79.25 117 PRO A C 1
ATOM 969 O O . PRO A 1 117 ? -21.116 -0.622 22.701 1.00 79.25 117 PRO A O 1
ATOM 972 N N . PRO A 1 118 ? -23.114 0.362 23.098 1.00 74.81 118 PRO A N 1
ATOM 973 C CA . PRO A 1 118 ? -23.381 -0.447 24.273 1.00 74.81 118 PRO A CA 1
ATOM 974 C C . PRO A 1 118 ? -23.377 -1.924 23.859 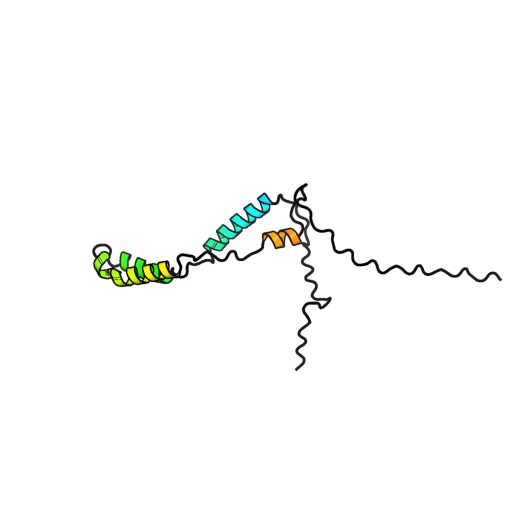1.00 74.81 118 PRO A C 1
ATOM 976 O O . PRO A 1 118 ? -23.881 -2.257 22.780 1.00 74.81 118 PRO A O 1
ATOM 979 N N . PRO A 1 119 ? -22.781 -2.819 24.671 1.00 69.50 119 PRO A N 1
ATOM 980 C CA . PRO A 1 119 ? -22.794 -4.236 24.354 1.00 69.50 119 PRO A CA 1
ATOM 981 C C . PRO A 1 119 ? -24.252 -4.675 24.179 1.00 69.50 119 PRO A C 1
ATOM 983 O O . PRO A 1 119 ? -25.104 -4.217 24.948 1.00 69.50 119 PRO A O 1
ATOM 986 N N . PRO A 1 120 ? -24.562 -5.533 23.189 1.00 66.81 120 PRO A N 1
ATOM 987 C CA . PRO A 1 120 ? -25.898 -6.082 23.066 1.00 66.81 120 PRO A CA 1
ATOM 988 C C . PRO A 1 120 ? -26.187 -6.806 24.373 1.00 66.81 120 PRO A C 1
ATOM 990 O O . PRO A 1 120 ? -25.580 -7.837 24.670 1.00 66.81 120 PRO A O 1
ATOM 993 N N . VAL A 1 121 ? -27.058 -6.214 25.187 1.00 61.16 121 VAL A N 1
ATOM 994 C CA . VAL A 1 121 ? -27.544 -6.828 26.414 1.00 61.16 121 VAL A CA 1
ATOM 995 C C . VAL A 1 121 ? -28.112 -8.164 25.972 1.00 61.16 121 VAL A C 1
ATOM 997 O O . VAL A 1 121 ? -29.082 -8.208 25.214 1.00 61.16 121 VAL A O 1
ATOM 1000 N N . HIS A 1 122 ? -27.468 -9.265 26.369 1.00 57.44 122 HIS A N 1
ATOM 1001 C CA . HIS A 1 122 ? -28.122 -10.559 26.300 1.00 57.44 122 HIS A CA 1
ATOM 1002 C C . HIS A 1 122 ? -29.440 -10.350 27.023 1.00 57.44 122 HIS A C 1
ATOM 1004 O O . HIS A 1 122 ? -29.409 -9.945 28.184 1.00 57.44 122 HIS A O 1
ATOM 1010 N N . SER A 1 123 ? -30.564 -10.511 26.317 1.00 52.38 123 SER A N 1
ATOM 1011 C CA . SER A 1 123 ? -31.884 -10.476 26.930 1.00 52.38 123 SER A CA 1
ATOM 1012 C C . SER A 1 123 ? -31.777 -11.348 28.168 1.00 52.38 123 SER A C 1
ATOM 1014 O O . SER A 1 123 ? -31.596 -12.563 28.038 1.00 52.38 123 SER A O 1
ATOM 1016 N N . LEU A 1 124 ? -31.749 -10.718 29.345 1.00 51.88 124 LEU A N 1
ATOM 1017 C CA . LEU A 1 124 ? -31.768 -11.427 30.605 1.00 51.88 124 LEU A CA 1
ATOM 1018 C C . LEU A 1 124 ? -32.986 -12.321 30.472 1.00 51.88 124 LEU A C 1
ATOM 1020 O O . LEU A 1 124 ? -34.095 -11.820 30.276 1.00 51.88 124 LEU A O 1
ATOM 1024 N N . VAL A 1 125 ? -32.760 -13.634 30.434 1.00 52.59 125 VAL A N 1
ATOM 1025 C CA . VAL A 1 125 ? -33.847 -14.598 30.529 1.00 52.59 125 VAL A CA 1
ATOM 1026 C C . VAL A 1 125 ? -34.636 -14.122 31.733 1.00 52.59 125 VAL A C 1
ATOM 1028 O O . VAL A 1 125 ? -34.069 -14.015 32.819 1.00 52.59 125 VAL A O 1
ATOM 1031 N N . ARG A 1 126 ? -35.877 -13.691 31.493 1.00 51.56 126 ARG A N 1
ATOM 1032 C CA . ARG A 1 126 ? -36.783 -13.183 32.515 1.00 51.56 126 ARG A CA 1
ATOM 1033 C C . ARG A 1 126 ? -36.798 -14.254 33.596 1.00 51.56 126 ARG A C 1
ATOM 1035 O O . ARG A 1 126 ? -37.343 -15.327 33.364 1.00 51.56 126 ARG A O 1
ATOM 1042 N N . GLY A 1 127 ? -36.086 -14.017 34.695 1.00 52.16 127 GLY A N 1
ATOM 1043 C CA . GLY A 1 127 ? -35.997 -14.985 35.773 1.00 52.16 127 GLY A CA 1
ATOM 1044 C C . GLY A 1 127 ? -37.417 -15.227 36.248 1.00 52.16 127 GLY A C 1
ATOM 1045 O O . GLY A 1 127 ? -38.071 -14.299 36.719 1.00 52.16 127 GLY A O 1
ATOM 1046 N N . CYS A 1 128 ? -37.933 -16.437 36.051 1.00 54.06 128 CYS A N 1
ATOM 1047 C CA . CYS A 1 128 ? -39.149 -16.844 36.725 1.00 54.06 128 CYS A CA 1
ATOM 1048 C C . CYS A 1 128 ? -38.804 -16.860 38.213 1.00 54.06 128 CYS A C 1
ATOM 1050 O O . CYS A 1 128 ? -38.029 -17.707 38.654 1.00 54.06 128 CYS A O 1
ATOM 1052 N N . ALA A 1 129 ? -39.320 -15.893 38.971 1.00 55.44 129 ALA A N 1
ATOM 1053 C CA . ALA A 1 129 ? -39.336 -15.999 40.418 1.00 55.44 129 ALA A CA 1
ATOM 1054 C C . ALA A 1 129 ? -40.140 -17.261 40.741 1.00 55.44 129 ALA A C 1
ATOM 1056 O O . ALA A 1 129 ? -41.336 -17.320 40.460 1.00 55.44 129 ALA A O 1
ATOM 1057 N N . PHE A 1 130 ? -39.463 -18.296 41.229 1.00 52.84 130 PHE A N 1
ATOM 1058 C CA . PHE A 1 130 ? -40.121 -19.492 41.724 1.00 52.84 130 PHE A CA 1
ATOM 1059 C C . PHE A 1 130 ? -40.701 -19.115 43.091 1.00 52.84 130 PHE A C 1
ATOM 1061 O O . PHE A 1 130 ? -39.919 -18.795 43.991 1.00 52.84 130 PHE A O 1
ATOM 1068 N N . PRO A 1 131 ? -42.031 -19.064 43.271 1.00 57.81 131 PRO A N 1
ATOM 1069 C CA . PRO A 1 131 ? -42.574 -18.908 44.605 1.00 57.81 131 PRO A CA 1
ATOM 1070 C C . PRO A 1 131 ? -42.222 -20.182 45.374 1.00 57.81 131 PRO A C 1
ATOM 1072 O O . PRO A 1 131 ? -42.632 -21.279 44.996 1.00 57.81 131 PRO A O 1
ATOM 1075 N N . PHE A 1 132 ? -41.425 -20.051 46.432 1.00 53.81 132 PHE A N 1
ATOM 1076 C CA . PHE A 1 132 ? -41.327 -21.112 47.422 1.00 53.81 132 PHE A CA 1
ATOM 1077 C C . PHE A 1 132 ? -42.702 -21.197 48.081 1.00 53.81 132 PHE A C 1
ATOM 1079 O O . PHE A 1 132 ? -43.127 -20.262 48.753 1.00 53.81 132 PHE A O 1
ATOM 1086 N N . SER A 1 133 ? -43.437 -22.273 47.809 1.00 67.38 133 SER A N 1
ATOM 1087 C CA . SER A 1 133 ? -44.664 -22.574 48.537 1.00 67.38 133 SER A CA 1
ATOM 1088 C C . SER A 1 133 ? -44.313 -22.715 50.015 1.00 67.38 133 SER A C 1
ATOM 1090 O O . SER A 1 133 ? -43.449 -23.527 50.357 1.00 67.38 133 SER A O 1
ATOM 1092 N N . ASP A 1 134 ? -44.965 -21.920 50.864 1.00 71.06 134 ASP A N 1
ATOM 1093 C CA . ASP A 1 134 ? -44.827 -22.027 52.313 1.00 71.06 134 ASP A CA 1
ATOM 1094 C C . ASP A 1 134 ? -45.100 -23.470 52.767 1.00 71.06 134 ASP A C 1
ATOM 1096 O O . ASP A 1 134 ? -45.986 -24.136 52.211 1.00 71.06 134 ASP A O 1
ATOM 1100 N N . PRO A 1 135 ? -44.355 -23.983 53.763 1.00 63.44 135 PRO A N 1
ATOM 1101 C CA . PRO A 1 135 ? -44.579 -25.329 54.260 1.00 63.44 135 PRO A CA 1
ATOM 1102 C C . PRO A 1 135 ? -46.007 -25.454 54.817 1.00 63.44 135 PRO A C 1
ATOM 1104 O O . PRO A 1 135 ? -46.518 -24.505 55.424 1.00 63.44 135 PRO A O 1
ATOM 1107 N N . PRO A 1 136 ? -46.657 -26.619 54.639 1.00 59.72 136 PRO A N 1
ATOM 1108 C CA . PRO A 1 136 ? -48.012 -26.833 55.122 1.00 59.72 136 PRO A CA 1
ATOM 1109 C C . PRO A 1 136 ? -48.069 -26.598 56.634 1.00 59.72 136 PRO A C 1
ATOM 1111 O O . PRO A 1 136 ? -47.332 -27.208 57.413 1.00 59.72 136 PRO A O 1
ATOM 1114 N N . LYS A 1 137 ? -48.950 -25.687 57.059 1.00 56.22 137 LYS A N 1
ATOM 1115 C CA . LYS A 1 137 ? -49.282 -25.523 58.472 1.00 56.22 137 LYS A CA 1
ATOM 1116 C C . LYS A 1 137 ? -50.258 -26.626 58.881 1.00 56.22 137 LYS A C 1
ATOM 1118 O O . LYS A 1 137 ? -51.447 -26.491 58.619 1.00 56.22 137 LYS A O 1
ATOM 1123 N N . LYS A 1 138 ? -49.694 -27.586 59.621 1.00 47.69 138 LYS A N 1
ATOM 1124 C CA . LYS A 1 138 ? -50.313 -28.658 60.422 1.00 47.69 138 LYS A CA 1
ATOM 1125 C C . LYS A 1 138 ? -50.950 -29.808 59.652 1.00 47.69 138 LYS A C 1
ATOM 1127 O O . LYS A 1 138 ? -51.931 -29.578 58.922 1.00 47.69 138 LYS A O 1
#

pLDDT: mean 75.64, std 16.65, range [39.62, 97.31]

Organism: NCBI:txid943122

Secondary structure (DSSP, 8-state):
-------TT-GGG------SS----B-HHHHHHHHHHHHHHHHHHH---TTHHHHHHHHHHHHH-TTTHHHHSHHHHHHHHHHHHHTTT--------HHHHHHHTT-BPPBTTB-PPPP-------------PPPP--

=== Feature glossary ===
Legend for the data blocks above and below:

— What the protein is —

The amino-acid sequence is the protein's primary structure: the linear order of residues from the N-terminus to the C-terminus, written in one-letter code. Everything else here — the 3D coordinates, the secondary structure, the domain annotations — is ultimately a consequence of this string.

Functional annotations link the protein to curated databases. InterPro entries identify conserved domains and families by matching the sequence against member-database signatures (Pfam, PROSITE, CDD, …). Gene Ontology (GO) terms describe molecular function, biological process, and cellular component in a controlled vocabulary. CATH places the structure in a hierarchical fold classification (Class/Architecture/Topology/Homologous-superfamily). The organism is the source species.

— Where its atoms are —

Atomic coordinates in PDBx/mmCIF format — the same representation the Protein Data Bank distributes. Each line of the _atom_site loop places one backbone atom in Cartesian space (units: ångströms, origin: arbitrary).

The six renders are orthographic views along the three Cartesian axes in both directions. Representation (cartoon, sticks, or surface) and color scheme (sequence-rainbow or by-chain) vary across proteins so the training set covers all the common visualization conventions.

— Local backbone conformation —

Eight-state secondary structure (DSSP): H is the canonical α-helix, G the tighter 3₁₀-helix, I the wider π-helix; E/B are β-structure, T and S are turns and bends, and '-' is everything else. DSSP derives these from the pattern of main-chain N–H···O=C hydrogen bonds, not from the sequence.

Three-state secondary struc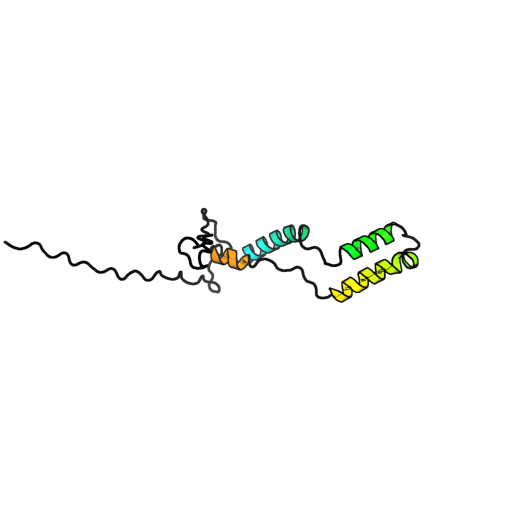ture (P-SEA) collapses the eight DSSP classes into helix (a), strand (b), and coil (c). P-SEA assigns these from Cα geometry alone — distances and angles — without requiring backbone oxygens, so it works on any Cα trace.

φ (phi) and ψ (psi) are the two rotatable backbone dihedrals per residue: φ is the C(i-1)–N–Cα–C torsion, ψ is the N–Cα–C–N(i+1) torsion, both in degrees on (−180°, 180°]. α-helical residues cluster near (−60°, −45°); β-strand residues near (−120°, +130°). A Ramachandran plot is simply a scatter of (φ, ψ) for every residue.

— Global shape and packing —

The geometric summary reports three shape descriptors. Rg (radius of gyration) measures how spread out the Cα atoms are about their centre of mass; compact globular proteins have small Rg, elongated or unfolded ones large. Cα contacts (<8 Å, |i−j|>4) count long-range residue pairs in spatial proximity — high for tightly packed folds, near zero for rods or random coil. The bounding-box extents give the protein's footprint along x, y, z in Å.

SASA measures how much of the protein is reachable by solvent. It is computed by rolling a water-sized probe over the atomic surface and summing the exposed area (Å²). Per-residue SASA distinguishes core (buried, low SASA) from surface (exposed, high SASA) residues; total SASA is a whole-molecule size measure.

Plot images: a contact map (which residues are close in 3D, as an N×N binary image), a Ramachandran scatter (backbone torsion angles, revealing secondary-structure composition at a glance), and — for AlphaFold structures — a PAE heatmap (pairwise prediction confidence).

— Structural neighborhood —

A 3Di character summarizes, for each residue, the relative orientation of the Cα frame of its nearest spatial neighbor. Because it encodes fold topology rather than chemistry, 3Di alignments detect remote structural similarity that sequence alignment misses.

The Foldseek neighbor list gives the closest experimentally determined structures in the PDB, ranked by structural alignment. TM-score near 1 means near-identical fold; near 0.3 means only rough topology match. This is how one finds what a novel AlphaFold prediction most resembles in the solved-structure universe.

— Confidence and disorder —

For AlphaFold models, the B-factor field carries pLDDT — the model's own estimate of local accuracy on a 0–100 scale. Regions with pLDDT<50 should be treated as essentially unmodeled; they often correspond to intrinsically disordered segments.

Crystallographic B-factors measure how much each atom's electron density is smeared out, in Å². They rise in mobile loops and surface residues and fall in the buried interior. In AlphaFold models this column is repurposed to hold pLDDT instead.

Predicted Aligned Error (PAE) is an AlphaFold confidence matrix: entry (i, j) is the expected error in the position of residue j, in ångströms, when the prediction is superimposed on the true structure at residue i. Low PAE within a block of residues means that block is internally rigid and well-predicted; high PAE between two blocks means their relative placement is uncertain even if each block individually is confident.